Protein AF-A0A4Q8LJS4-F1 (afdb_monomer_lite)

Structure (mmCIF, N/CA/C/O backbone):
data_AF-A0A4Q8LJS4-F1
#
_entry.id   AF-A0A4Q8LJS4-F1
#
loop_
_atom_site.group_PDB
_atom_site.id
_atom_site.type_symbol
_atom_site.label_atom_id
_atom_site.label_alt_id
_atom_site.label_comp_id
_atom_site.label_asym_id
_atom_site.label_entity_id
_atom_site.label_seq_id
_atom_site.pdbx_PDB_ins_code
_atom_site.Cartn_x
_atom_site.Cartn_y
_atom_site.Cartn_z
_atom_site.occupancy
_atom_site.B_iso_or_equiv
_atom_site.auth_seq_id
_atom_site.auth_comp_id
_atom_site.auth_asym_id
_atom_site.auth_atom_id
_atom_site.pdbx_PDB_model_num
ATOM 1 N N . MET A 1 1 ? 1.177 -9.466 -23.137 1.00 72.62 1 MET A N 1
ATOM 2 C CA . MET A 1 1 ? 2.214 -10.016 -22.241 1.00 72.62 1 MET A CA 1
ATOM 3 C C . MET A 1 1 ? 2.066 -9.332 -20.887 1.00 72.62 1 MET A C 1
ATOM 5 O O . MET A 1 1 ? 1.568 -8.208 -20.863 1.00 72.62 1 MET A O 1
ATOM 9 N N . GLY A 1 2 ? 2.445 -9.984 -19.788 1.00 84.94 2 GLY A N 1
ATOM 10 C CA . GLY A 1 2 ? 2.331 -9.430 -18.437 1.00 84.94 2 GLY A CA 1
ATOM 11 C C . GLY A 1 2 ? 3.685 -9.155 -17.784 1.00 84.94 2 GLY A C 1
ATOM 12 O O . GLY A 1 2 ? 4.657 -9.875 -18.018 1.00 84.94 2 GLY A O 1
ATOM 13 N N . LEU A 1 3 ? 3.745 -8.114 -16.951 1.00 91.25 3 LEU A N 1
ATOM 14 C CA . LEU A 1 3 ? 4.785 -7.974 -15.932 1.00 91.25 3 LEU A CA 1
ATOM 15 C C . LEU A 1 3 ? 4.379 -8.770 -14.701 1.00 91.25 3 LEU A C 1
ATOM 17 O O . LEU A 1 3 ? 3.214 -8.769 -14.324 1.00 91.25 3 LEU A O 1
ATOM 21 N N . TYR A 1 4 ? 5.346 -9.387 -14.036 1.00 92.94 4 TYR A N 1
ATOM 22 C CA . TYR A 1 4 ? 5.087 -10.145 -12.820 1.00 92.94 4 TYR A CA 1
ATOM 23 C C . TYR A 1 4 ? 5.590 -9.374 -11.605 1.00 92.94 4 TYR A C 1
ATOM 25 O O . TYR A 1 4 ? 6.765 -9.007 -11.533 1.00 92.94 4 TYR A O 1
ATOM 33 N N . LEU A 1 5 ? 4.695 -9.134 -10.648 1.00 92.62 5 LEU A N 1
ATOM 34 C CA . LEU A 1 5 ? 5.037 -8.633 -9.321 1.00 92.62 5 LEU A CA 1
ATOM 35 C C . LEU A 1 5 ? 5.001 -9.805 -8.347 1.00 92.62 5 LEU A C 1
ATOM 37 O O . LEU A 1 5 ? 4.001 -10.516 -8.266 1.00 92.62 5 LEU A O 1
ATOM 41 N N . VAL A 1 6 ? 6.092 -10.003 -7.612 1.00 93.50 6 VAL A N 1
ATOM 42 C CA . VAL A 1 6 ? 6.237 -11.118 -6.674 1.00 93.50 6 VAL A CA 1
ATOM 43 C C . VAL A 1 6 ? 6.424 -10.555 -5.273 1.00 93.50 6 VAL A C 1
ATOM 45 O O . VAL A 1 6 ? 7.346 -9.774 -5.039 1.00 93.50 6 VAL A O 1
ATOM 48 N N . ALA A 1 7 ? 5.562 -10.968 -4.346 1.00 93.44 7 ALA A N 1
ATOM 49 C CA . ALA A 1 7 ? 5.747 -10.772 -2.913 1.00 93.44 7 ALA A CA 1
ATOM 50 C C . ALA A 1 7 ? 6.133 -12.132 -2.298 1.00 93.44 7 ALA A C 1
ATOM 52 O O . ALA A 1 7 ? 5.251 -12.901 -1.903 1.00 93.44 7 ALA A O 1
ATOM 53 N N . PRO A 1 8 ? 7.438 -12.470 -2.276 1.00 92.81 8 PRO A N 1
ATOM 54 C CA . PRO A 1 8 ? 7.903 -13.833 -2.015 1.00 92.81 8 PRO A CA 1
ATOM 55 C C . PRO A 1 8 ? 7.542 -14.317 -0.609 1.00 92.81 8 PRO A C 1
ATOM 57 O O . PRO A 1 8 ? 7.064 -15.437 -0.463 1.00 92.81 8 PRO A O 1
ATOM 60 N N . GLU A 1 9 ? 7.657 -13.444 0.393 1.00 95.56 9 GLU A N 1
ATOM 61 C CA . GLU A 1 9 ? 7.323 -13.736 1.798 1.00 95.56 9 GLU A CA 1
ATOM 62 C C . GLU A 1 9 ? 5.846 -14.101 2.017 1.00 95.56 9 GLU A C 1
ATOM 64 O O . GLU A 1 9 ? 5.476 -14.654 3.050 1.00 95.56 9 GLU A O 1
ATOM 69 N N . HIS A 1 10 ? 4.990 -13.793 1.043 1.00 91.69 10 HIS A N 1
ATOM 70 C CA . HIS A 1 10 ? 3.553 -14.044 1.105 1.00 91.69 10 HIS A CA 1
ATOM 71 C C . HIS A 1 10 ? 3.083 -15.052 0.052 1.00 91.69 10 HIS A C 1
ATOM 73 O O . HIS A 1 10 ? 1.888 -15.318 -0.040 1.00 91.69 10 HIS A O 1
ATOM 79 N N . GLY A 1 11 ? 3.993 -15.599 -0.764 1.00 93.75 11 GLY A N 1
ATOM 80 C CA . GLY A 1 11 ? 3.640 -16.513 -1.852 1.00 93.75 11 GLY A CA 1
ATOM 81 C C . GLY A 1 11 ? 2.714 -15.895 -2.909 1.00 93.75 11 GLY A C 1
ATOM 82 O O . GLY A 1 11 ? 2.032 -16.626 -3.622 1.00 93.75 11 GLY A O 1
ATOM 83 N N . VAL A 1 12 ? 2.664 -14.562 -3.016 1.00 93.81 12 VAL A N 1
ATOM 84 C CA . VAL A 1 12 ? 1.778 -13.856 -3.953 1.00 93.81 12 VAL A CA 1
ATOM 85 C C . VAL A 1 12 ? 2.533 -13.537 -5.239 1.00 93.81 12 VAL A C 1
ATOM 87 O O . VAL A 1 12 ? 3.613 -12.945 -5.209 1.00 93.81 12 VAL A O 1
ATOM 90 N N . THR A 1 13 ? 1.935 -13.892 -6.376 1.00 94.88 13 THR A N 1
ATOM 91 C CA . THR A 1 13 ? 2.381 -13.478 -7.711 1.00 94.88 13 THR A CA 1
ATOM 92 C C . THR A 1 13 ? 1.217 -12.824 -8.441 1.00 94.88 13 THR A C 1
ATOM 94 O O . THR A 1 13 ? 0.160 -13.431 -8.588 1.00 94.88 13 THR A O 1
ATOM 97 N N . LEU A 1 14 ? 1.415 -11.588 -8.892 1.00 92.38 14 LEU A N 1
ATOM 98 C CA . LEU A 1 14 ? 0.437 -10.830 -9.667 1.00 92.38 14 LEU A CA 1
ATOM 99 C C . LEU A 1 14 ? 0.946 -10.676 -11.096 1.00 92.38 14 LEU A C 1
ATOM 101 O O . LEU A 1 14 ? 2.057 -10.184 -11.303 1.00 92.38 14 LEU A O 1
ATOM 105 N N . GLU A 1 15 ? 0.126 -11.053 -12.072 1.00 94.31 15 GLU A N 1
ATOM 106 C CA . GLU A 1 15 ? 0.353 -10.699 -13.470 1.00 94.31 15 GLU A CA 1
ATOM 107 C C . GLU A 1 15 ? -0.310 -9.346 -13.759 1.00 94.31 15 GLU A C 1
ATOM 109 O O . GLU A 1 15 ? -1.526 -9.191 -13.650 1.00 94.31 15 GLU A O 1
ATOM 114 N N . VAL A 1 16 ? 0.500 -8.352 -14.116 1.00 92.56 16 VAL A N 1
ATOM 115 C CA . VAL A 1 16 ? 0.065 -7.005 -14.478 1.00 92.56 16 VAL A CA 1
ATOM 116 C C . VAL A 1 16 ? 0.101 -6.881 -16.000 1.00 92.56 16 VAL A C 1
ATOM 118 O O . VAL A 1 16 ? 1.193 -6.876 -16.583 1.00 92.56 16 VAL A O 1
ATOM 121 N N . PRO A 1 17 ? -1.056 -6.771 -16.673 1.00 93.00 17 PRO A N 1
ATOM 122 C CA . PRO A 1 17 ? -1.085 -6.611 -18.117 1.00 93.00 17 PRO A CA 1
ATOM 123 C C . PRO A 1 17 ? -0.473 -5.264 -18.508 1.00 93.00 17 PRO A C 1
ATOM 125 O O . PRO A 1 17 ? -0.813 -4.225 -17.942 1.00 93.00 17 PRO A O 1
ATOM 128 N N . ILE A 1 18 ? 0.411 -5.280 -19.505 1.00 93.06 18 ILE A N 1
ATOM 129 C CA . ILE A 1 18 ? 0.986 -4.066 -20.090 1.00 93.06 18 ILE A CA 1
ATOM 130 C C . ILE A 1 18 ? 0.844 -4.075 -21.609 1.00 93.06 18 ILE A C 1
ATOM 132 O O . ILE A 1 18 ? 0.742 -5.132 -22.239 1.00 93.06 18 ILE A O 1
ATOM 136 N N . SER A 1 19 ? 0.834 -2.883 -22.207 1.00 95.19 19 SER A N 1
ATOM 137 C CA . SER A 1 19 ? 0.835 -2.764 -23.661 1.00 95.19 19 SER A CA 1
ATOM 138 C C . SER A 1 19 ? 2.182 -3.214 -24.236 1.00 95.19 19 SER A C 1
ATOM 140 O O . SER A 1 19 ? 3.236 -3.037 -23.625 1.00 95.19 19 SER A O 1
ATOM 142 N N . GLU A 1 20 ? 2.168 -3.739 -25.459 1.00 93.75 20 GLU A N 1
ATOM 143 C CA . GLU A 1 20 ? 3.394 -4.131 -26.167 1.00 93.75 20 GLU A CA 1
ATOM 144 C C . GLU A 1 20 ? 4.340 -2.928 -26.391 1.00 93.75 20 GLU A C 1
ATOM 146 O O . GLU A 1 20 ? 5.566 -3.054 -26.431 1.00 93.75 20 GLU A O 1
ATOM 151 N N . SER A 1 21 ? 3.779 -1.721 -26.532 1.00 94.62 21 SER A N 1
ATOM 152 C CA . SER A 1 21 ? 4.564 -0.491 -26.659 1.00 94.62 21 SER A CA 1
ATOM 153 C C . SER A 1 21 ? 5.352 -0.188 -25.383 1.00 94.62 21 SER A C 1
ATOM 155 O O . SER A 1 21 ? 6.556 0.088 -25.459 1.00 94.62 21 SER A O 1
ATOM 157 N N . ASP A 1 22 ? 4.695 -0.294 -24.227 1.00 93.94 22 ASP A N 1
ATOM 158 C CA . ASP A 1 22 ? 5.308 -0.041 -22.922 1.00 93.94 22 ASP A CA 1
ATOM 159 C C . ASP A 1 22 ? 6.334 -1.114 -22.569 1.00 93.94 22 ASP A C 1
ATOM 161 O O . ASP A 1 22 ? 7.411 -0.792 -22.071 1.00 93.94 22 ASP A O 1
ATOM 165 N N . GLU A 1 23 ? 6.062 -2.372 -22.919 1.00 93.62 23 GLU A N 1
ATOM 166 C CA . GLU A 1 23 ? 7.011 -3.477 -22.766 1.00 93.62 23 GLU A CA 1
ATOM 167 C C . GLU A 1 23 ? 8.319 -3.188 -23.511 1.00 93.62 23 GLU A C 1
ATOM 169 O O . GLU A 1 23 ? 9.410 -3.211 -22.934 1.00 93.62 23 GLU A O 1
ATOM 174 N N . ARG A 1 24 ? 8.226 -2.819 -24.794 1.00 95.06 24 ARG A N 1
ATOM 175 C CA . ARG A 1 24 ? 9.409 -2.468 -25.592 1.00 95.06 24 ARG A CA 1
ATOM 176 C C . ARG A 1 24 ? 10.145 -1.257 -25.023 1.00 95.06 24 ARG A C 1
ATOM 178 O O . ARG A 1 24 ? 11.377 -1.208 -25.073 1.00 95.06 24 ARG A O 1
ATOM 185 N N . ALA A 1 25 ? 9.421 -0.263 -24.509 1.00 95.44 25 ALA A N 1
ATOM 186 C CA . ALA A 1 25 ? 10.028 0.899 -23.8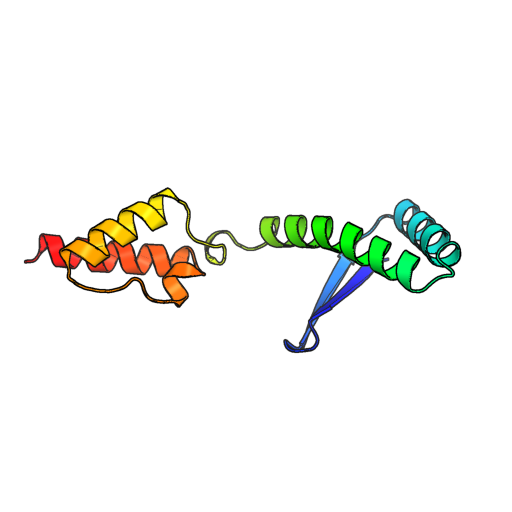66 1.00 95.44 25 ALA A CA 1
ATOM 187 C C . ALA A 1 25 ? 10.771 0.509 -22.580 1.00 95.44 25 ALA A C 1
ATOM 189 O O . ALA A 1 25 ? 11.905 0.955 -22.383 1.00 95.44 25 ALA A O 1
ATOM 190 N N . LEU A 1 26 ? 10.186 -0.372 -21.765 1.00 94.19 26 LEU A N 1
ATOM 191 C CA . LEU A 1 26 ? 10.796 -0.910 -20.554 1.00 94.19 26 LEU A CA 1
ATOM 192 C C . LEU A 1 26 ? 12.083 -1.675 -20.868 1.00 94.19 26 LEU A C 1
ATOM 194 O O . LEU A 1 26 ? 13.112 -1.394 -20.258 1.00 94.19 26 LEU A O 1
ATOM 198 N N . VAL A 1 27 ? 12.067 -2.574 -21.857 1.00 94.38 27 VAL A N 1
ATOM 199 C CA . VAL A 1 27 ? 13.259 -3.337 -22.275 1.00 94.38 27 VAL A CA 1
ATOM 200 C C . VAL A 1 27 ? 14.387 -2.399 -22.714 1.00 94.38 27 VAL A C 1
ATOM 202 O O . VAL A 1 27 ? 15.531 -2.549 -22.276 1.00 94.38 27 VAL A O 1
ATOM 205 N N . ARG A 1 28 ? 14.077 -1.373 -23.522 1.00 95.94 28 ARG A N 1
ATOM 206 C CA . ARG A 1 28 ? 15.064 -0.359 -23.937 1.00 95.94 28 ARG A CA 1
ATOM 207 C C . ARG A 1 28 ? 15.605 0.440 -22.755 1.00 95.94 28 ARG A C 1
ATOM 209 O O . ARG A 1 28 ? 16.805 0.705 -22.696 1.00 95.94 28 ARG A O 1
ATOM 216 N N . GLN A 1 29 ? 14.735 0.839 -21.830 1.00 94.88 29 GLN A N 1
ATOM 217 C CA . GLN A 1 29 ? 15.138 1.560 -20.629 1.00 94.88 29 GLN A CA 1
ATOM 218 C C . GLN A 1 29 ? 16.063 0.693 -19.773 1.00 94.88 29 GLN A C 1
ATOM 220 O O . GLN A 1 29 ? 17.131 1.151 -19.379 1.00 94.88 29 GLN A O 1
ATOM 225 N N . TRP A 1 30 ? 15.703 -0.567 -19.544 1.00 95.12 30 TRP A N 1
ATOM 226 C CA . TRP A 1 30 ? 16.491 -1.495 -18.742 1.00 95.12 30 TRP A CA 1
ATOM 227 C C . TRP A 1 30 ? 17.881 -1.742 -19.336 1.00 95.12 30 TRP A C 1
ATOM 229 O O . TRP A 1 30 ? 18.881 -1.664 -18.623 1.00 95.12 30 TRP A O 1
ATOM 239 N N . ALA A 1 31 ? 17.968 -1.931 -20.656 1.00 94.81 31 ALA A N 1
ATOM 240 C CA . ALA A 1 31 ? 19.236 -2.112 -21.365 1.00 94.81 31 ALA A CA 1
ATOM 241 C C . ALA A 1 31 ? 20.179 -0.894 -21.259 1.00 94.81 31 ALA A C 1
ATOM 243 O O . ALA A 1 31 ? 21.402 -1.042 -21.319 1.00 94.81 31 ALA A O 1
ATOM 244 N N . ARG A 1 32 ? 19.630 0.317 -21.083 1.00 95.50 32 ARG A N 1
ATOM 245 C CA . ARG A 1 32 ? 20.407 1.554 -20.887 1.00 95.50 32 ARG A CA 1
ATOM 246 C C . ARG A 1 32 ? 20.963 1.700 -19.472 1.00 95.50 32 ARG A C 1
ATOM 248 O O . ARG A 1 32 ? 21.978 2.369 -19.286 1.00 95.50 32 ARG A O 1
ATOM 255 N N . LEU A 1 33 ? 20.323 1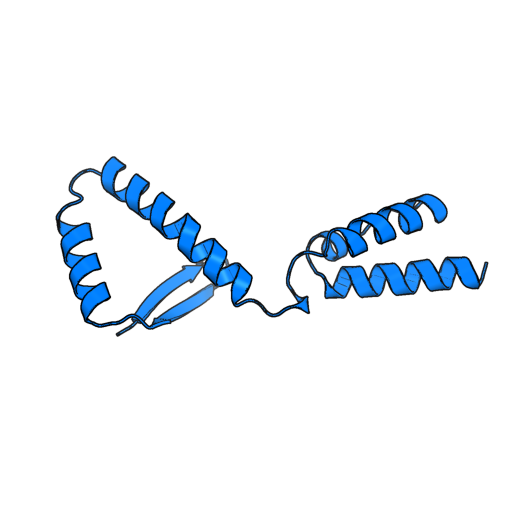.091 -18.476 1.00 96.19 33 LEU A N 1
ATOM 256 C CA . LEU A 1 33 ? 20.728 1.178 -17.075 1.00 96.19 33 LEU A CA 1
ATOM 257 C C . LEU A 1 33 ? 21.859 0.177 -16.800 1.00 96.19 33 LEU A C 1
ATOM 259 O O . LEU A 1 33 ? 21.619 -0.975 -16.430 1.00 96.19 33 LEU A O 1
ATOM 263 N N . ARG A 1 34 ? 23.103 0.616 -17.021 1.00 89.88 34 ARG A N 1
ATOM 264 C CA . ARG A 1 34 ? 24.311 -0.210 -16.831 1.00 89.88 34 ARG A CA 1
ATOM 265 C C . ARG A 1 34 ? 24.804 -0.247 -15.387 1.00 89.88 34 ARG A C 1
ATOM 267 O O . ARG A 1 34 ? 25.320 -1.265 -14.948 1.00 89.88 34 ARG A O 1
ATOM 274 N N . GLU A 1 35 ? 24.627 0.849 -14.660 1.00 94.81 35 GLU A N 1
ATOM 275 C CA . GLU A 1 35 ? 25.050 0.968 -13.266 1.00 94.81 35 GLU A CA 1
ATOM 276 C C . GLU A 1 35 ? 23.961 0.486 -12.308 1.00 94.81 35 GLU A C 1
ATOM 278 O O . GLU A 1 35 ? 22.779 0.804 -12.482 1.00 94.81 35 GLU A O 1
ATOM 283 N N . THR A 1 36 ? 24.369 -0.197 -11.237 1.00 92.94 36 THR A N 1
ATOM 284 C CA . THR A 1 36 ? 23.470 -0.654 -10.167 1.00 92.94 36 THR A CA 1
ATOM 285 C C . THR A 1 36 ? 22.662 0.503 -9.579 1.00 92.94 36 THR A C 1
ATOM 287 O O . THR A 1 36 ? 21.436 0.440 -9.552 1.00 92.94 36 THR A O 1
ATOM 290 N N . ALA A 1 37 ? 23.312 1.625 -9.254 1.00 95.31 37 ALA A N 1
ATOM 291 C CA . ALA A 1 37 ? 22.639 2.810 -8.716 1.00 95.31 37 ALA A CA 1
ATOM 292 C C . ALA A 1 37 ? 21.599 3.411 -9.685 1.00 95.31 37 ALA A C 1
ATOM 294 O O . ALA A 1 37 ? 20.607 4.018 -9.275 1.00 95.31 37 ALA A O 1
ATOM 295 N N . ALA A 1 38 ? 21.801 3.284 -11.001 1.00 94.62 38 ALA A N 1
ATOM 296 C CA . ALA A 1 38 ? 20.825 3.740 -11.989 1.00 94.62 38 ALA A CA 1
ATOM 297 C C . ALA A 1 38 ? 19.587 2.825 -12.023 1.00 94.62 38 ALA A C 1
ATOM 299 O O . ALA A 1 38 ? 18.462 3.325 -12.110 1.00 94.62 38 ALA A O 1
ATOM 300 N N . ARG A 1 39 ? 19.784 1.506 -11.892 1.00 96.06 39 ARG A N 1
ATOM 301 C CA . ARG A 1 39 ? 18.694 0.524 -11.769 1.00 96.06 39 ARG A CA 1
ATOM 302 C C . ARG A 1 39 ? 17.903 0.705 -10.481 1.00 96.06 39 ARG A C 1
ATOM 304 O O . ARG A 1 39 ? 16.682 0.758 -10.534 1.00 96.06 39 ARG A O 1
ATOM 311 N N . GLU A 1 40 ? 18.575 0.892 -9.351 1.00 96.69 40 GLU A N 1
ATOM 312 C CA . GLU A 1 40 ? 17.918 1.147 -8.063 1.00 96.69 40 GLU A CA 1
ATOM 313 C C . GLU A 1 40 ? 17.044 2.401 -8.113 1.00 96.69 40 GLU A C 1
ATOM 315 O O . GLU A 1 40 ? 15.867 2.354 -7.765 1.00 96.69 40 GLU A O 1
ATOM 320 N N . ARG A 1 41 ? 17.570 3.515 -8.640 1.00 96.19 41 ARG A N 1
ATOM 321 C CA . ARG A 1 41 ? 16.790 4.753 -8.810 1.00 96.19 41 ARG A CA 1
ATOM 322 C C . ARG A 1 41 ? 15.582 4.569 -9.725 1.00 96.19 41 ARG A C 1
ATOM 324 O O . ARG A 1 41 ? 14.546 5.196 -9.499 1.00 96.19 41 ARG A O 1
ATOM 331 N N . PHE A 1 42 ? 15.704 3.743 -10.764 1.00 96.19 42 PHE A N 1
ATOM 332 C CA . PHE A 1 42 ? 14.573 3.382 -11.615 1.00 96.19 42 PHE A CA 1
ATOM 333 C C . PHE A 1 42 ? 13.535 2.556 -10.846 1.00 96.19 42 PHE A C 1
ATOM 335 O O . PHE A 1 42 ? 12.365 2.928 -10.859 1.00 96.19 42 PHE A O 1
ATOM 342 N N . ASN A 1 43 ? 13.958 1.520 -10.118 1.00 94.94 43 ASN A N 1
ATOM 343 C CA . ASN A 1 43 ? 13.075 0.670 -9.316 1.00 94.94 43 ASN A CA 1
ATOM 344 C C . ASN A 1 43 ? 12.337 1.465 -8.235 1.00 94.94 43 ASN A C 1
ATOM 346 O O . ASN A 1 43 ? 11.129 1.318 -8.097 1.00 94.94 43 ASN A O 1
ATOM 350 N N . VAL A 1 44 ? 13.022 2.362 -7.519 1.00 95.94 44 VAL A N 1
ATOM 351 C CA . VAL A 1 44 ? 12.396 3.245 -6.519 1.00 95.94 44 VAL A CA 1
ATOM 352 C C . VAL A 1 44 ? 11.346 4.145 -7.167 1.00 95.94 44 VAL A C 1
ATOM 354 O O . VAL A 1 44 ? 10.260 4.327 -6.619 1.00 95.94 44 VAL A O 1
ATOM 357 N N . ARG A 1 45 ? 11.639 4.707 -8.347 1.00 95.31 45 ARG A N 1
ATOM 358 C CA . ARG A 1 45 ? 10.680 5.554 -9.067 1.00 95.31 45 ARG A CA 1
ATOM 359 C C . ARG A 1 45 ? 9.469 4.754 -9.546 1.00 95.31 45 ARG A C 1
ATOM 361 O O . ARG A 1 45 ? 8.351 5.205 -9.335 1.00 95.31 45 ARG A O 1
ATOM 368 N N . LEU A 1 46 ? 9.683 3.584 -10.147 1.00 94.31 46 LEU A N 1
ATOM 369 C CA . LEU A 1 46 ? 8.605 2.693 -10.578 1.00 94.31 46 LEU A CA 1
ATOM 370 C C . LEU A 1 46 ? 7.758 2.233 -9.384 1.00 94.31 46 LEU A C 1
ATOM 372 O O . LEU A 1 46 ? 6.534 2.301 -9.443 1.00 94.31 46 LEU A O 1
ATOM 376 N N . GLY A 1 47 ? 8.407 1.857 -8.281 1.00 94.12 47 GLY A N 1
ATOM 377 C CA . GLY A 1 47 ? 7.766 1.412 -7.047 1.00 94.12 47 GLY A CA 1
ATOM 378 C C . GLY A 1 47 ? 6.782 2.436 -6.489 1.00 94.12 47 GLY A C 1
ATOM 379 O O . GLY A 1 47 ? 5.664 2.066 -6.160 1.00 94.12 47 GLY A O 1
ATOM 380 N N . LYS A 1 48 ? 7.124 3.732 -6.486 1.00 94.12 48 LYS A N 1
ATOM 381 C CA . LYS A 1 48 ? 6.191 4.794 -6.054 1.00 94.12 48 LYS A CA 1
ATOM 382 C C . LYS A 1 48 ? 4.870 4.775 -6.827 1.00 94.12 48 LYS A C 1
ATOM 384 O O . LYS A 1 48 ? 3.812 4.942 -6.229 1.00 94.12 48 LYS A O 1
ATOM 389 N N . HIS A 1 49 ? 4.929 4.563 -8.140 1.00 93.44 49 HIS A N 1
ATOM 390 C CA . HIS A 1 49 ? 3.731 4.507 -8.978 1.00 93.44 49 HIS A CA 1
ATOM 391 C C . HIS A 1 49 ? 2.967 3.192 -8.793 1.00 93.44 49 HIS A C 1
ATOM 393 O O . HIS A 1 49 ? 1.747 3.213 -8.652 1.00 93.44 49 HIS A O 1
ATOM 399 N N . VAL A 1 50 ? 3.679 2.063 -8.729 1.00 92.31 50 VAL A N 1
ATOM 400 C CA . VAL A 1 50 ? 3.069 0.741 -8.520 1.00 92.31 50 VAL A CA 1
ATOM 401 C C . VAL A 1 50 ? 2.368 0.659 -7.163 1.00 92.31 50 VAL A C 1
ATOM 403 O O . VAL A 1 50 ? 1.246 0.170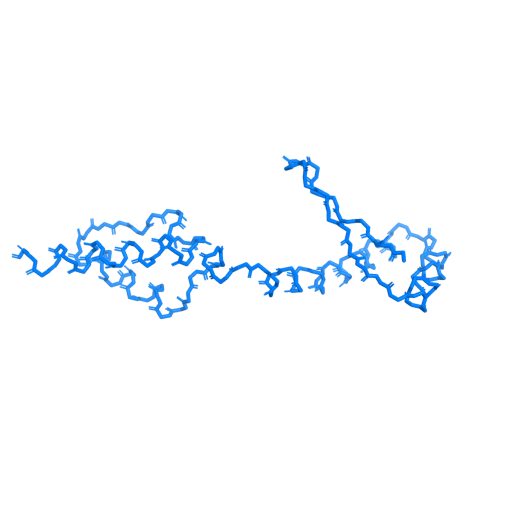 -7.097 1.00 92.31 50 VAL A O 1
ATOM 406 N N . THR A 1 51 ? 2.967 1.183 -6.089 1.00 90.06 51 THR A N 1
ATOM 407 C CA . THR A 1 51 ? 2.348 1.196 -4.755 1.00 90.06 51 THR A CA 1
ATOM 408 C C . THR A 1 51 ? 1.051 2.008 -4.730 1.00 90.06 51 THR A C 1
ATOM 410 O O . THR A 1 51 ? 0.084 1.571 -4.110 1.00 90.06 51 THR A O 1
ATOM 413 N N . SER A 1 52 ? 0.998 3.154 -5.423 1.00 89.88 52 SER A N 1
ATOM 414 C CA . SER A 1 52 ? -0.239 3.944 -5.538 1.00 89.88 52 SER A CA 1
ATOM 415 C C . SER A 1 52 ? -1.333 3.155 -6.255 1.00 89.88 52 SER A C 1
ATOM 417 O O . SER A 1 52 ? -2.422 2.986 -5.714 1.00 89.88 52 SER A O 1
ATOM 419 N N . ALA A 1 53 ? -1.011 2.595 -7.426 1.00 91.69 53 ALA A N 1
ATOM 420 C CA . ALA A 1 53 ? -1.955 1.809 -8.216 1.00 91.69 53 ALA A CA 1
ATOM 421 C C . ALA A 1 53 ? -2.459 0.569 -7.457 1.00 91.69 53 ALA A C 1
ATOM 423 O O . ALA A 1 53 ? -3.644 0.252 -7.506 1.00 91.69 53 ALA A O 1
ATOM 424 N N . LEU A 1 54 ? -1.579 -0.104 -6.707 1.00 89.62 54 LEU A N 1
ATOM 425 C CA . LEU A 1 54 ? -1.961 -1.235 -5.866 1.00 89.62 54 LEU A CA 1
ATOM 426 C C . LEU A 1 54 ? -2.955 -0.801 -4.782 1.00 89.62 54 LEU A C 1
ATOM 428 O O . LEU A 1 54 ? -4.008 -1.412 -4.653 1.00 89.62 54 LEU A O 1
ATOM 432 N N . SER A 1 55 ? -2.662 0.277 -4.048 1.00 86.81 55 SER A N 1
ATOM 433 C CA . S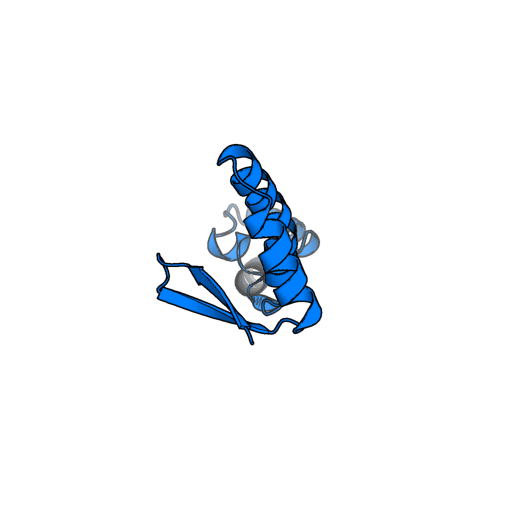ER A 1 55 ? -3.555 0.822 -3.011 1.00 86.81 55 SER A CA 1
AT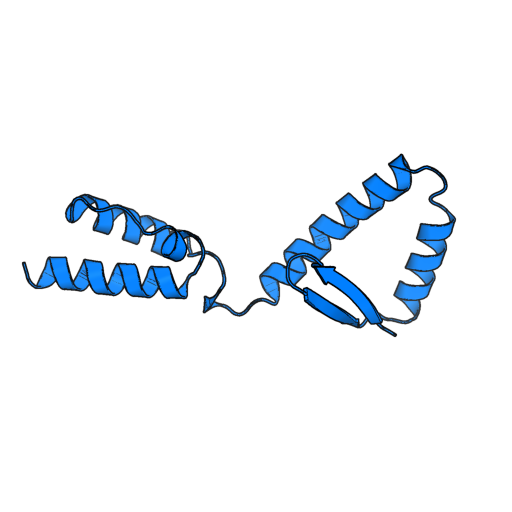OM 434 C C . SER A 1 55 ? -4.932 1.217 -3.561 1.00 86.81 55 SER A C 1
ATOM 436 O O . SER A 1 55 ? -5.964 1.035 -2.910 1.00 86.81 55 SER A O 1
ATOM 438 N N . GLU A 1 56 ? -4.973 1.739 -4.784 1.00 89.62 56 GLU A N 1
ATOM 439 C CA . GLU A 1 56 ? -6.217 2.068 -5.478 1.00 89.62 56 GLU A CA 1
ATOM 440 C C . GLU A 1 56 ? -7.020 0.813 -5.842 1.00 89.62 56 GLU A C 1
ATOM 442 O O . GLU A 1 56 ? -8.232 0.807 -5.623 1.00 89.62 56 GLU A O 1
ATOM 447 N N . ALA A 1 57 ? -6.348 -0.247 -6.296 1.00 90.62 57 ALA A N 1
ATOM 448 C CA . ALA A 1 57 ? -6.961 -1.504 -6.724 1.00 90.62 57 ALA A CA 1
ATOM 449 C C . ALA A 1 57 ? -7.440 -2.416 -5.580 1.00 90.62 57 ALA A C 1
ATOM 451 O O . ALA A 1 57 ? -8.270 -3.285 -5.824 1.00 90.62 57 ALA A O 1
ATOM 452 N N . LEU A 1 58 ? -6.930 -2.247 -4.355 1.00 90.25 58 LEU A N 1
ATOM 453 C CA . LEU A 1 58 ? -7.406 -3.003 -3.192 1.00 90.25 58 LEU A CA 1
ATOM 454 C C . LEU A 1 58 ? -8.895 -2.739 -2.923 1.00 90.25 58 LEU A C 1
ATOM 456 O O . LEU A 1 58 ? -9.381 -1.619 -3.121 1.00 90.25 58 LEU A O 1
ATOM 460 N N . ASP A 1 59 ? -9.594 -3.744 -2.398 1.00 90.81 59 ASP A N 1
ATOM 461 C CA . ASP A 1 59 ? -10.983 -3.590 -1.974 1.00 90.81 59 ASP A CA 1
ATOM 462 C C . ASP A 1 59 ? -11.112 -2.512 -0.890 1.00 90.81 59 ASP A C 1
ATOM 464 O O . ASP A 1 59 ? -10.203 -2.235 -0.104 1.00 90.81 59 ASP A O 1
ATOM 468 N N . TRP A 1 60 ? -12.244 -1.812 -0.885 1.00 86.44 60 TRP A N 1
ATOM 469 C CA . TRP A 1 60 ? -12.430 -0.635 -0.036 1.00 86.44 60 TRP A CA 1
ATOM 470 C C . TRP A 1 60 ? -12.338 -0.951 1.466 1.00 86.44 60 TRP A C 1
ATOM 472 O O . TRP A 1 60 ? -11.931 -0.094 2.249 1.00 86.44 60 TRP A O 1
ATOM 482 N N . ASP A 1 61 ? -12.721 -2.152 1.872 1.00 86.06 61 ASP A N 1
ATOM 483 C CA . ASP A 1 61 ? -12.830 -2.611 3.255 1.00 86.06 61 ASP A CA 1
ATOM 484 C C . ASP A 1 61 ? -11.474 -3.015 3.870 1.00 86.06 61 ASP A C 1
ATOM 486 O O . ASP A 1 61 ? -11.265 -2.847 5.076 1.00 86.06 61 ASP A O 1
ATOM 490 N N . ILE A 1 62 ? -10.523 -3.452 3.041 1.00 88.62 62 ILE A N 1
ATOM 491 C CA . ILE A 1 62 ? -9.150 -3.798 3.451 1.00 88.62 62 ILE A CA 1
ATOM 492 C C . ILE A 1 62 ? -8.196 -2.597 3.494 1.00 88.62 62 ILE A C 1
ATOM 494 O O . ILE A 1 62 ? -7.092 -2.709 4.021 1.00 88.62 62 ILE A O 1
ATOM 498 N N . LYS A 1 63 ? -8.593 -1.439 2.953 1.00 90.06 63 LYS A N 1
ATOM 499 C CA . LYS A 1 63 ? -7.788 -0.207 3.027 1.00 90.06 63 LYS A CA 1
ATOM 500 C C . LYS A 1 63 ? -7.712 0.316 4.458 1.00 90.06 63 LYS A C 1
ATOM 502 O O . LYS A 1 63 ? -8.573 0.025 5.282 1.00 90.06 63 LYS A O 1
ATOM 507 N N . ALA A 1 64 ? -6.742 1.194 4.708 1.00 88.50 64 ALA A N 1
ATOM 508 C CA . ALA A 1 64 ? -6.665 1.930 5.963 1.00 88.50 64 ALA A CA 1
ATOM 509 C C . ALA A 1 64 ? -7.963 2.727 6.240 1.00 88.50 64 ALA A C 1
ATOM 511 O O . ALA A 1 64 ? -8.633 3.192 5.298 1.00 88.50 64 ALA A O 1
ATOM 512 N N . PRO A 1 65 ? -8.327 2.919 7.518 1.00 92.50 65 PRO A N 1
ATOM 513 C CA . PRO A 1 65 ? -9.469 3.739 7.896 1.00 92.50 65 PRO A CA 1
ATOM 514 C C . PRO A 1 65 ? -9.362 5.171 7.375 1.00 92.50 65 PRO A C 1
ATOM 516 O O . PRO A 1 65 ? -8.278 5.694 7.134 1.00 92.50 65 PRO A O 1
ATOM 519 N N . THR A 1 66 ? -10.509 5.818 7.205 1.00 93.19 66 THR A N 1
ATOM 520 C CA . THR A 1 66 ? -10.562 7.244 6.849 1.00 93.19 66 THR A CA 1
ATOM 521 C C . THR A 1 66 ? -10.224 8.132 8.050 1.00 93.19 66 THR A C 1
ATOM 523 O O . THR A 1 66 ? -10.445 7.730 9.193 1.00 93.19 66 THR A O 1
ATOM 526 N N . ASP A 1 67 ? -9.790 9.372 7.808 1.00 93.56 67 ASP A N 1
ATOM 527 C CA . ASP A 1 67 ? -9.516 10.349 8.877 1.00 93.56 67 ASP A CA 1
ATOM 528 C C . ASP A 1 67 ? -10.727 10.568 9.797 1.00 93.56 67 ASP A C 1
ATOM 530 O O . ASP A 1 67 ? -10.584 10.695 11.011 1.00 93.56 67 ASP A O 1
ATOM 534 N N . ALA A 1 68 ? -11.939 10.547 9.232 1.00 94.81 68 ALA A N 1
ATOM 535 C CA . ALA A 1 68 ? -13.177 10.658 9.997 1.00 94.81 68 ALA A CA 1
ATOM 536 C C . ALA A 1 68 ? -13.399 9.448 10.921 1.00 94.81 68 ALA A C 1
ATOM 538 O O . ALA A 1 68 ? -13.771 9.621 12.082 1.00 94.81 68 ALA A O 1
ATOM 539 N N . GLN A 1 69 ? -13.140 8.229 10.431 1.00 95.06 69 GLN A N 1
ATOM 540 C CA . GLN A 1 69 ? -13.207 7.021 11.258 1.00 95.06 69 GLN A CA 1
ATOM 541 C C . GLN A 1 69 ? -12.132 7.036 12.347 1.00 95.06 69 GLN A C 1
ATOM 543 O O . GLN A 1 69 ? -12.442 6.731 13.493 1.00 95.06 69 GLN A O 1
ATOM 548 N N . MET A 1 70 ? -10.905 7.446 12.018 1.00 96.62 70 MET A N 1
ATOM 549 C CA . MET A 1 70 ? -9.812 7.588 12.985 1.00 96.62 70 MET A CA 1
ATOM 550 C C . MET A 1 70 ? -10.176 8.572 14.100 1.00 96.62 70 MET A C 1
ATOM 552 O O . MET A 1 70 ? -10.092 8.224 15.275 1.00 96.62 70 MET A O 1
ATOM 556 N N . ALA A 1 71 ? -10.649 9.769 13.745 1.00 96.38 71 ALA A N 1
ATOM 557 C CA . ALA A 1 71 ? -11.042 10.789 14.713 1.00 96.38 71 ALA A CA 1
ATOM 558 C C . ALA A 1 71 ? -12.180 10.306 15.627 1.00 96.38 71 ALA A C 1
ATOM 560 O O . ALA A 1 71 ? -12.110 10.464 16.848 1.00 96.38 71 ALA A O 1
ATOM 561 N N . LEU A 1 72 ? -13.212 9.676 15.054 1.00 96.81 72 LEU A N 1
ATOM 562 C CA . LEU A 1 72 ? -14.328 9.129 15.824 1.00 96.81 72 LEU A CA 1
ATOM 563 C C . LEU A 1 72 ? -13.871 8.002 16.758 1.00 96.81 72 LEU A C 1
ATOM 565 O O . LEU A 1 72 ? -14.218 8.001 17.940 1.00 96.81 72 LEU A O 1
ATOM 569 N N . ALA A 1 73 ? -13.059 7.075 16.253 1.00 96.56 73 ALA A N 1
ATOM 570 C CA . ALA A 1 73 ? -12.513 5.975 17.032 1.00 96.56 73 ALA A CA 1
ATOM 571 C C . ALA A 1 73 ? -11.664 6.471 18.208 1.00 96.56 73 ALA A C 1
ATOM 573 O O . ALA A 1 73 ? -11.830 5.968 19.316 1.00 96.56 73 ALA A O 1
ATOM 574 N N . SER A 1 74 ? -10.827 7.496 18.011 1.00 96.31 74 SER A N 1
ATOM 575 C CA . SER A 1 74 ? -10.045 8.104 19.095 1.00 96.31 74 SER A CA 1
ATOM 576 C C . SER A 1 74 ? -10.930 8.684 20.202 1.00 96.31 74 SER A C 1
ATOM 578 O O . SER A 1 74 ? -10.666 8.449 21.381 1.00 96.31 74 SER A O 1
ATOM 580 N N . VAL A 1 75 ? -12.010 9.391 19.849 1.00 97.00 75 VAL A N 1
ATOM 581 C CA . VAL A 1 75 ? -12.957 9.944 20.836 1.00 97.00 75 VAL A CA 1
ATOM 582 C C . VAL A 1 75 ? -13.667 8.831 21.611 1.00 97.00 75 VAL A C 1
ATOM 584 O O . VAL A 1 75 ? -13.800 8.911 22.833 1.00 97.00 75 VAL A O 1
ATOM 587 N N . LEU A 1 76 ? -14.125 7.785 20.919 1.00 96.44 76 LEU A N 1
ATOM 588 C CA . LEU A 1 76 ? -14.803 6.646 21.542 1.00 96.44 76 LEU A CA 1
ATOM 589 C C . LEU A 1 76 ? -13.867 5.866 22.474 1.00 96.44 76 LEU A C 1
ATOM 591 O O . LEU A 1 76 ? -14.247 5.549 23.602 1.00 96.44 76 LEU A O 1
ATOM 595 N N . ALA A 1 77 ? -12.636 5.615 22.024 1.00 95.88 77 ALA A N 1
ATOM 596 C CA . ALA A 1 77 ? -11.597 4.947 22.795 1.00 95.88 77 ALA A CA 1
ATOM 597 C C . ALA A 1 77 ? -11.309 5.703 24.102 1.00 95.88 77 ALA A C 1
ATOM 599 O O . ALA A 1 77 ? -11.344 5.106 25.178 1.00 95.88 77 ALA A O 1
ATOM 600 N N . GLN A 1 78 ? -11.157 7.031 24.023 1.00 96.19 78 GLN A N 1
ATOM 601 C CA . GLN A 1 78 ? -10.939 7.889 25.187 1.00 96.19 78 GLN A CA 1
ATOM 602 C C . GLN A 1 78 ? -12.110 7.844 26.179 1.00 96.19 78 GLN A C 1
ATOM 604 O O . GLN A 1 78 ? -11.886 7.677 27.376 1.00 96.19 78 GLN A O 1
ATOM 609 N N . LYS A 1 79 ? -13.359 7.959 25.703 1.00 95.31 79 LYS A N 1
ATOM 610 C CA . LYS A 1 79 ? -14.555 7.923 26.568 1.00 95.31 79 LYS A CA 1
ATOM 611 C C . LYS A 1 79 ? -14.719 6.601 27.311 1.00 95.31 79 LYS A C 1
ATOM 613 O O . LYS A 1 79 ? -15.213 6.592 28.432 1.00 95.31 79 LYS A O 1
ATOM 618 N N . LEU A 1 80 ? -14.313 5.499 26.687 1.00 94.44 80 LEU A N 1
ATOM 619 C CA . LEU A 1 80 ? -14.383 4.161 27.270 1.00 94.44 80 LEU A CA 1
ATOM 620 C C . LEU A 1 80 ? -13.115 3.765 28.042 1.00 94.44 80 LEU A C 1
ATOM 622 O O . LEU A 1 80 ? -13.070 2.654 28.565 1.00 94.44 80 LEU A O 1
ATOM 626 N N . ALA A 1 81 ? -12.097 4.635 28.101 1.00 95.12 81 ALA A N 1
ATOM 62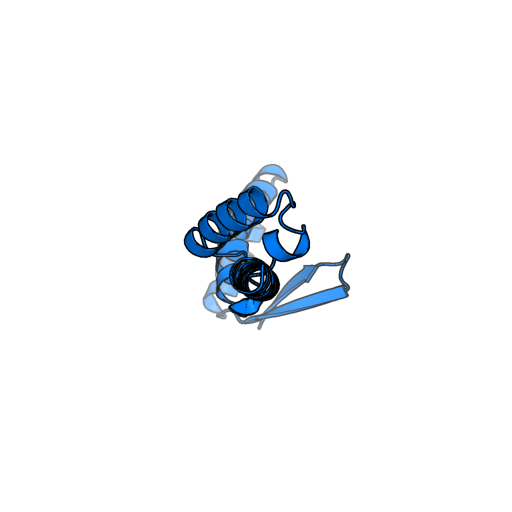7 C CA . ALA A 1 81 ? -10.766 4.326 28.630 1.00 95.12 81 ALA A CA 1
ATOM 628 C C . ALA A 1 81 ? -10.161 3.043 28.015 1.00 95.12 81 ALA A C 1
ATOM 630 O O . ALA A 1 81 ? -9.623 2.184 28.712 1.00 95.12 81 ALA A O 1
ATOM 631 N N . THR A 1 82 ? -10.278 2.908 26.691 1.00 93.94 82 THR A N 1
ATOM 632 C CA . THR A 1 82 ? -9.727 1.796 25.895 1.00 93.94 82 THR A CA 1
ATOM 633 C C . THR A 1 82 ? -8.783 2.318 24.813 1.00 93.94 82 THR A C 1
ATOM 635 O O . THR A 1 82 ? -8.743 3.518 24.550 1.00 93.94 82 THR A O 1
ATOM 638 N N . GLU A 1 83 ? -8.053 1.419 24.158 1.00 94.12 83 GLU A N 1
ATOM 639 C CA . GLU A 1 83 ? -7.240 1.730 22.979 1.00 94.12 83 GLU A CA 1
ATOM 640 C C . GLU A 1 83 ? -7.911 1.231 21.693 1.00 94.12 83 GLU A C 1
ATOM 642 O O . GLU A 1 83 ? -8.700 0.282 21.712 1.00 94.12 83 GLU A O 1
ATOM 647 N N . VAL A 1 84 ? -7.577 1.859 20.562 1.00 94.19 84 VAL A N 1
ATOM 648 C CA . VAL A 1 84 ? -7.990 1.371 19.240 1.00 94.19 84 VAL A CA 1
ATOM 649 C C . VAL A 1 84 ? -7.141 0.141 18.889 1.00 94.19 84 VAL A C 1
ATOM 651 O O . VAL A 1 84 ? -5.913 0.253 18.867 1.00 94.19 84 VAL A O 1
ATOM 654 N N . PRO A 1 85 ? -7.746 -1.027 18.602 1.00 93.75 85 PRO A N 1
ATOM 655 C CA . PRO A 1 85 ? -6.995 -2.237 18.284 1.00 93.75 85 PRO A CA 1
ATOM 656 C C . PRO A 1 85 ? -6.100 -2.073 17.042 1.00 93.75 85 PRO A C 1
ATOM 658 O O . PRO A 1 85 ? -6.521 -1.424 16.083 1.00 93.75 85 PRO A O 1
ATOM 661 N N . PRO A 1 86 ? -4.922 -2.725 16.979 1.00 91.88 86 PRO A N 1
ATOM 662 C CA . PRO A 1 86 ? -4.019 -2.616 15.830 1.00 91.88 86 PRO A CA 1
ATOM 663 C C . PRO A 1 86 ? -4.657 -2.962 14.479 1.00 91.88 86 PRO A C 1
ATOM 665 O O . PRO A 1 86 ? -4.384 -2.289 13.492 1.00 91.88 86 PRO A O 1
ATOM 668 N N . GLY A 1 87 ? -5.534 -3.968 14.430 1.00 89.69 87 GLY A N 1
ATOM 669 C CA . GLY A 1 87 ? -6.225 -4.341 13.193 1.00 89.69 87 GLY A CA 1
ATOM 670 C C . GLY A 1 87 ? -7.268 -3.308 12.739 1.00 89.69 87 GLY A C 1
ATOM 671 O O . GLY A 1 87 ? -7.401 -3.032 11.547 1.00 89.69 87 GLY A O 1
ATOM 672 N N . ALA A 1 88 ? -7.898 -2.597 13.682 1.00 92.06 88 ALA A N 1
ATOM 673 C CA . ALA A 1 88 ? -8.740 -1.448 13.361 1.00 92.06 88 ALA A CA 1
ATOM 674 C C . ALA A 1 88 ? -7.924 -0.293 12.763 1.00 92.06 88 ALA A C 1
ATOM 676 O O . ALA A 1 88 ? -8.448 0.443 11.942 1.00 92.06 88 ALA A O 1
ATOM 677 N N . LEU A 1 89 ? -6.640 -0.139 13.107 1.00 93.12 89 LEU A N 1
ATOM 678 C CA . LEU A 1 89 ? -5.778 0.898 12.522 1.00 93.12 89 LEU A CA 1
ATOM 679 C C . LEU A 1 89 ? -5.371 0.600 11.069 1.00 93.12 89 LEU A C 1
ATOM 681 O O . LEU A 1 89 ? -5.018 1.526 10.339 1.00 93.12 89 LEU A O 1
ATOM 685 N N . SER A 1 90 ? -5.408 -0.665 10.641 1.00 90.19 90 SER A N 1
ATOM 686 C CA . SER A 1 90 ? -4.977 -1.090 9.303 1.00 90.19 90 SER A CA 1
ATOM 687 C C . SER A 1 90 ? -6.128 -1.432 8.356 1.00 90.19 90 SER A C 1
ATOM 689 O O . SER A 1 90 ? -5.936 -1.347 7.145 1.00 90.19 90 SER A O 1
ATOM 691 N N . SER A 1 91 ? -7.313 -1.765 8.876 1.00 92.44 91 SER A N 1
ATOM 692 C CA . SER A 1 91 ? -8.487 -2.142 8.085 1.00 92.44 91 SER A CA 1
ATOM 693 C C . SER A 1 91 ? -9.691 -1.251 8.376 1.00 92.44 91 SER A C 1
ATOM 695 O O . SER A 1 91 ? -10.127 -1.064 9.515 1.00 92.44 91 SER A O 1
ATOM 697 N N . ARG A 1 92 ? -10.301 -0.751 7.303 1.00 93.38 92 ARG A N 1
ATOM 698 C CA . ARG A 1 92 ? -11.526 0.042 7.343 1.00 93.38 92 ARG A CA 1
ATOM 699 C C . ARG A 1 92 ? -12.721 -0.753 7.860 1.00 93.38 92 ARG A C 1
ATOM 701 O O . ARG A 1 92 ? -13.566 -0.184 8.561 1.00 93.38 92 ARG A O 1
ATOM 708 N N . LEU A 1 93 ? -12.796 -2.042 7.534 1.00 93.75 93 LEU A N 1
ATOM 709 C CA . LEU A 1 93 ? -13.807 -2.947 8.074 1.00 93.75 93 LEU A CA 1
ATOM 710 C C . LEU A 1 93 ? -13.660 -3.083 9.589 1.00 93.75 93 LEU A C 1
ATOM 712 O O . LEU A 1 93 ? -14.613 -2.826 10.325 1.00 93.75 93 LEU A O 1
ATOM 716 N N . GLU A 1 94 ? -12.462 -3.434 10.057 1.00 95.06 94 GLU A N 1
ATOM 717 C CA . GLU A 1 94 ? -12.203 -3.610 11.488 1.00 95.06 94 GLU A CA 1
ATOM 718 C C . GLU A 1 94 ? -12.435 -2.319 12.277 1.00 95.06 94 GLU A C 1
ATOM 720 O O . GLU A 1 94 ? -13.001 -2.355 13.372 1.00 95.06 94 GLU A O 1
ATOM 725 N N . MET A 1 95 ? -12.091 -1.166 11.697 1.00 97.12 95 MET A N 1
ATOM 726 C CA . MET A 1 95 ? -12.394 0.130 12.296 1.00 97.12 95 MET A CA 1
ATOM 727 C C . MET A 1 95 ? -13.894 0.380 12.432 1.00 97.12 95 MET A C 1
ATOM 729 O O . MET A 1 95 ? -14.348 0.845 13.476 1.00 97.12 95 MET A O 1
ATOM 733 N N . SER A 1 96 ? -14.674 0.063 11.398 1.00 95.81 96 SER A N 1
ATOM 734 C CA . SER A 1 96 ? -16.132 0.229 11.443 1.00 95.81 96 SER A CA 1
ATOM 735 C C . SER A 1 96 ? -16.735 -0.642 12.550 1.00 95.81 96 SER A C 1
ATOM 737 O O . SER A 1 96 ? -17.491 -0.147 13.382 1.00 95.81 96 SER A O 1
ATOM 739 N N . LEU A 1 97 ? -16.289 -1.899 12.656 1.00 95.94 97 LEU A N 1
ATOM 740 C CA . LEU A 1 97 ? -16.707 -2.815 13.722 1.00 95.94 97 LEU A CA 1
ATOM 741 C C . LEU A 1 97 ? -16.324 -2.316 15.123 1.00 95.94 97 LEU A C 1
ATOM 743 O O . LEU A 1 97 ? -17.091 -2.494 16.072 1.00 95.94 97 LEU A O 1
ATOM 747 N N . PHE A 1 98 ? -15.143 -1.712 15.276 1.00 96.62 98 PHE A N 1
ATOM 748 C CA . PHE A 1 98 ? -14.727 -1.096 16.535 1.00 96.62 98 PHE A CA 1
ATOM 749 C C . PHE A 1 98 ? -15.639 0.078 16.912 1.00 96.62 98 PHE A C 1
ATOM 751 O O . PHE A 1 98 ? -16.150 0.115 18.034 1.00 96.62 98 PHE A O 1
ATOM 758 N N . ILE A 1 99 ? -15.875 1.004 15.976 1.00 97.19 99 ILE A N 1
ATOM 759 C CA . ILE A 1 99 ? -16.723 2.187 16.180 1.00 97.19 99 ILE A CA 1
ATOM 760 C C . ILE A 1 99 ? -18.143 1.776 16.574 1.00 97.19 99 ILE A C 1
ATOM 762 O O . ILE A 1 99 ? -18.685 2.331 17.532 1.00 97.19 99 ILE A O 1
ATOM 766 N N . ASP A 1 100 ? -18.722 0.785 15.895 1.00 96.94 100 ASP A N 1
ATOM 767 C CA . ASP A 1 100 ? -20.078 0.304 16.173 1.00 96.94 100 ASP A CA 1
ATOM 768 C C . ASP A 1 100 ? -20.185 -0.281 17.585 1.00 96.94 100 ASP A C 1
ATOM 770 O O . ASP A 1 100 ? -21.062 0.103 18.365 1.00 96.94 100 ASP A O 1
ATOM 774 N N . LYS A 1 101 ? -19.239 -1.152 17.963 1.00 96.12 101 LYS A N 1
ATOM 775 C CA . LYS A 1 101 ? -19.190 -1.754 19.305 1.00 96.12 101 LYS A CA 1
ATOM 776 C C . LYS A 1 101 ? -18.993 -0.706 20.395 1.00 96.12 101 LYS A C 1
ATOM 778 O O . LYS A 1 101 ? -19.665 -0.755 21.424 1.00 96.12 101 LYS A O 1
ATOM 783 N N . ALA A 1 102 ? -18.074 0.234 20.194 1.00 95.25 102 ALA A N 1
ATOM 784 C CA . ALA A 1 102 ? -17.797 1.285 21.165 1.00 95.25 102 ALA A CA 1
ATOM 785 C C . ALA A 1 102 ? -18.987 2.251 21.312 1.00 95.25 102 ALA A C 1
ATOM 787 O O . ALA A 1 102 ? -19.339 2.637 22.426 1.00 95.25 102 ALA A O 1
ATOM 788 N N . SER A 1 103 ? -19.655 2.582 20.205 1.00 95.19 103 SER A N 1
ATOM 789 C CA . SER A 1 103 ? -20.855 3.424 20.207 1.00 95.19 103 SER A CA 1
ATOM 790 C C . SER A 1 103 ? -22.027 2.759 20.927 1.00 95.19 103 SER A C 1
ATOM 792 O O . SER A 1 103 ? -22.716 3.428 21.694 1.00 95.19 103 SER A O 1
ATOM 794 N N . ALA A 1 104 ? -22.237 1.454 20.725 1.00 94.88 104 ALA A N 1
ATOM 795 C CA . ALA A 1 104 ? -23.258 0.691 21.445 1.00 94.88 104 ALA A CA 1
ATOM 796 C C . ALA A 1 104 ? -22.998 0.695 22.960 1.00 94.88 104 ALA A C 1
ATOM 798 O O . ALA A 1 104 ? -23.878 1.048 23.738 1.00 94.88 104 ALA A O 1
ATOM 799 N N . ARG A 1 105 ? -21.751 0.439 23.384 1.00 92.88 105 ARG A N 1
ATOM 800 C CA . ARG A 1 105 ? -21.372 0.444 24.809 1.00 92.88 105 ARG A CA 1
ATOM 801 C C . ARG A 1 105 ? -21.619 1.778 25.515 1.00 92.88 105 ARG A C 1
ATOM 803 O O . ARG A 1 105 ? -21.919 1.767 26.699 1.00 92.88 105 ARG A O 1
ATOM 810 N N . LEU A 1 106 ? -21.472 2.905 24.815 1.00 91.00 106 LEU A N 1
ATOM 811 C CA . LEU A 1 106 ? -21.760 4.234 25.370 1.00 91.00 106 LEU A CA 1
ATOM 812 C C . LEU A 1 106 ? -23.252 4.590 25.381 1.00 91.00 106 LEU A C 1
ATOM 814 O O . LEU A 1 106 ? -23.624 5.546 26.050 1.00 91.00 106 LEU A O 1
ATOM 818 N N . ARG A 1 107 ? -24.089 3.898 24.599 1.00 89.56 107 ARG A N 1
ATOM 819 C CA . ARG A 1 107 ? -25.549 4.077 24.635 1.00 89.56 107 ARG A CA 1
ATOM 820 C C . ARG A 1 107 ? -26.203 3.254 25.740 1.00 89.56 107 ARG A C 1
ATOM 822 O O . ARG A 1 107 ? -27.197 3.707 26.294 1.00 89.56 107 ARG A O 1
ATOM 829 N N . ASP A 1 108 ? -25.657 2.073 26.018 1.00 85.50 108 ASP A N 1
ATOM 830 C CA . ASP A 1 108 ? -26.231 1.107 26.962 1.00 85.50 108 ASP A CA 1
ATOM 831 C C . ASP A 1 108 ? -25.718 1.269 28.409 1.00 85.50 108 ASP A C 1
ATOM 833 O O . ASP A 1 108 ? -26.177 0.550 29.299 1.00 85.50 108 ASP A O 1
ATOM 837 N N . GLY A 1 109 ? -24.757 2.170 28.648 1.00 67.25 109 GLY A N 1
ATOM 838 C CA . GLY A 1 109 ? -24.192 2.489 29.968 1.00 67.25 109 GLY A CA 1
ATOM 839 C C . GLY A 1 109 ? -24.586 3.876 30.445 1.00 67.25 109 GLY A C 1
ATOM 840 O O . GLY A 1 109 ? -24.881 4.001 31.653 1.00 67.25 109 GLY A O 1
#

Organism: NCBI:txid2480810

Sequence (109 aa):
MGLYLVAPEHGVTLEVPISESDERALVRQWARLRETAARERFNVRLGKHVTSALSEALDWDIKAPTDAQMALASVLAQKLATEVPPGALSSRLEMSLFIDKASARLRDG

pLDDT: mean 93.07, std 4.15, range [67.25, 97.19]

Foldseek 3Di:
DFDWDDPPVVRDIDTHDDDPVVVVVVVVCVVPQPDPVSVVVVCVVVVVVVVVVVLVPDDPFQAAADPVLVVLLVVLCVVVVHDDDPSLRRGNNSSVVSSVVSVVVVVVD

Secondary structure (DSSP, 8-state):
-EEEEEEGGGTEEEEEE--HHHHHHHHHHHHH--SHHHHHHHHHHHHHHHHHHHHHHS-TTTSPPPHHHHHHHHHHHHHTT----HHHHH-HHHHHHHHHHHHHHHH--

Radius of gyration: 21.19 Å; chains: 1; bounding box: 51×27×57 Å